Protein AF-A0A557SCI8-F1 (afdb_monomer_lite)

Sequence (92 aa):
MSMKKARILVNTPLDGIDYKPNQVIEAEAATIKDLVNAGFADDKPAAVKYCLEEGEEVITHQGVTAESEAAVITDDQTGELAPDDEPPDTGG

Structure (mmCIF, N/CA/C/O backbone):
data_AF-A0A557SCI8-F1
#
_entry.id   AF-A0A557SCI8-F1
#
loop_
_atom_site.group_PDB
_atom_site.id
_atom_site.type_symbol
_atom_site.label_atom_id
_atom_site.label_alt_id
_atom_site.label_comp_id
_atom_site.label_asym_id
_atom_site.label_entity_id
_atom_site.label_seq_id
_atom_site.pdbx_PDB_ins_code
_atom_site.Cartn_x
_atom_site.Cartn_y
_atom_site.Cartn_z
_atom_site.occupancy
_atom_site.B_iso_or_equiv
_atom_site.auth_seq_id
_atom_site.auth_comp_id
_atom_site.auth_asym_id
_atom_site.auth_atom_id
_atom_site.pdbx_PDB_model_num
ATOM 1 N N . MET A 1 1 ? -6.448 10.863 14.647 1.00 63.94 1 MET A N 1
ATOM 2 C CA . MET A 1 1 ? -6.132 9.766 13.717 1.00 63.94 1 MET A CA 1
ATOM 3 C C . MET A 1 1 ? -4.652 9.826 13.366 1.00 63.94 1 MET A C 1
ATOM 5 O O . MET A 1 1 ? -4.180 10.904 13.021 1.00 63.94 1 MET A O 1
ATOM 9 N N . SER A 1 2 ? -3.900 8.736 13.534 1.00 84.38 2 SER A N 1
ATOM 10 C CA . SER A 1 2 ? -2.482 8.678 13.140 1.00 84.38 2 SER A CA 1
ATOM 11 C C . SER A 1 2 ? -2.375 8.095 11.735 1.00 84.38 2 SER A C 1
ATOM 13 O O . SER A 1 2 ? -2.765 6.947 11.530 1.00 84.38 2 SER A O 1
ATOM 15 N N . MET A 1 3 ? -1.846 8.875 10.791 1.00 89.56 3 MET A N 1
ATOM 16 C CA . MET A 1 3 ? -1.593 8.425 9.420 1.00 89.56 3 MET A CA 1
ATOM 17 C C . MET A 1 3 ? -0.272 7.655 9.332 1.00 89.56 3 MET A C 1
ATOM 19 O O . MET A 1 3 ? 0.699 7.975 10.028 1.00 89.56 3 MET A O 1
ATOM 23 N N . LYS A 1 4 ? -0.235 6.638 8.474 1.00 93.88 4 LYS A N 1
ATOM 24 C CA . LYS A 1 4 ? 0.946 5.831 8.169 1.00 93.88 4 LYS A CA 1
ATOM 25 C C . LYS A 1 4 ? 1.069 5.603 6.673 1.00 93.88 4 LYS A C 1
ATOM 27 O O . LYS A 1 4 ? 0.073 5.547 5.962 1.00 93.88 4 LYS A O 1
ATOM 32 N N . LYS A 1 5 ? 2.313 5.412 6.235 1.00 94.56 5 LYS A N 1
ATOM 33 C CA . LYS A 1 5 ? 2.641 5.062 4.857 1.00 94.56 5 LYS A CA 1
ATOM 34 C C . LYS A 1 5 ? 2.911 3.575 4.728 1.00 94.56 5 LYS A C 1
ATOM 36 O O . LYS A 1 5 ? 3.583 3.007 5.590 1.00 94.56 5 LYS A O 1
ATOM 41 N N . ALA A 1 6 ? 2.444 2.981 3.641 1.00 95.69 6 ALA A N 1
ATOM 42 C CA . ALA A 1 6 ? 2.827 1.635 3.247 1.00 95.69 6 ALA A CA 1
ATOM 43 C C . ALA A 1 6 ? 2.913 1.525 1.731 1.00 95.69 6 ALA A C 1
ATOM 45 O O . ALA A 1 6 ? 2.244 2.249 0.995 1.00 95.69 6 ALA A O 1
ATOM 46 N N . ARG A 1 7 ? 3.751 0.601 1.276 1.00 95.62 7 ARG A N 1
ATOM 47 C CA . ARG A 1 7 ? 3.841 0.216 -0.126 1.00 95.62 7 ARG A CA 1
ATOM 48 C C . ARG A 1 7 ? 2.814 -0.871 -0.411 1.00 95.62 7 ARG A C 1
ATOM 50 O O . ARG A 1 7 ? 2.751 -1.852 0.321 1.00 95.62 7 ARG A O 1
ATOM 57 N N . ILE A 1 8 ? 2.104 -0.757 -1.519 1.00 95.56 8 ILE A N 1
ATOM 58 C CA . ILE A 1 8 ? 1.214 -1.796 -2.030 1.00 95.56 8 ILE A CA 1
ATOM 59 C C . ILE A 1 8 ? 2.034 -2.885 -2.732 1.00 95.56 8 ILE A C 1
ATOM 61 O O . ILE A 1 8 ? 2.909 -2.602 -3.553 1.00 95.56 8 ILE A O 1
ATOM 65 N N . LEU A 1 9 ? 1.787 -4.147 -2.389 1.00 94.31 9 LEU A N 1
ATOM 66 C CA . LEU A 1 9 ? 2.502 -5.300 -2.950 1.00 94.31 9 LEU A CA 1
ATOM 67 C C . LEU A 1 9 ? 1.756 -5.921 -4.128 1.00 94.31 9 LEU A C 1
ATOM 69 O O . LEU A 1 9 ? 2.379 -6.384 -5.082 1.00 94.31 9 LEU A O 1
ATOM 73 N N . VAL A 1 10 ? 0.428 -5.918 -4.064 1.00 93.56 10 VAL A N 1
ATOM 74 C CA . VAL A 1 10 ? -0.464 -6.485 -5.078 1.00 93.56 10 VAL A CA 1
ATOM 75 C C . VAL A 1 10 ? -1.609 -5.522 -5.344 1.00 93.56 10 VAL A C 1
ATOM 77 O O . VAL A 1 10 ? -1.928 -4.695 -4.494 1.00 93.56 10 VAL A O 1
ATOM 80 N N . ASN A 1 11 ? -2.232 -5.617 -6.517 1.00 92.06 11 ASN A N 1
ATOM 81 C CA . ASN A 1 11 ? -3.377 -4.771 -6.824 1.00 92.06 11 ASN A CA 1
ATOM 82 C C . ASN A 1 11 ? -4.474 -4.984 -5.772 1.00 92.06 11 ASN A C 1
ATOM 84 O O . ASN A 1 11 ? -4.901 -6.116 -5.548 1.00 92.06 11 ASN A O 1
ATOM 88 N N . THR A 1 12 ? -4.839 -3.906 -5.080 1.00 87.94 12 THR A N 1
ATOM 89 C CA . THR A 1 12 ? -5.700 -3.965 -3.899 1.00 87.94 12 THR A CA 1
ATOM 90 C C . THR A 1 12 ? -6.789 -2.906 -4.017 1.00 87.94 12 THR A C 1
ATOM 92 O O . THR A 1 12 ? -6.457 -1.717 -4.011 1.00 87.94 12 THR A O 1
ATOM 95 N N . PRO A 1 13 ? -8.068 -3.306 -4.101 1.00 89.31 13 PRO A N 1
ATOM 96 C CA . PRO A 1 13 ? -9.174 -2.373 -3.992 1.00 89.31 13 PRO A CA 1
ATOM 97 C C . PRO A 1 13 ? -9.359 -1.980 -2.523 1.00 89.31 13 PRO A C 1
ATOM 99 O O . PRO A 1 13 ? -9.478 -2.838 -1.645 1.00 89.31 13 PRO A O 1
ATOM 102 N N . LEU A 1 14 ? -9.395 -0.680 -2.250 1.00 86.25 14 LEU A N 1
ATOM 103 C CA . LEU A 1 14 ? -9.669 -0.130 -0.928 1.00 86.25 14 LEU A CA 1
ATOM 104 C C . LEU A 1 14 ? -10.689 0.996 -1.077 1.00 86.25 14 LEU A C 1
ATOM 106 O O . LEU A 1 14 ? -10.433 1.987 -1.753 1.00 86.25 14 LEU A O 1
ATOM 110 N N . ASP A 1 15 ? -11.862 0.810 -0.472 1.00 84.62 15 ASP A N 1
ATOM 111 C CA . ASP A 1 15 ? -12.966 1.774 -0.505 1.00 84.62 15 ASP A CA 1
ATOM 112 C C . ASP A 1 15 ? -13.365 2.238 -1.926 1.00 84.62 15 ASP A C 1
ATOM 114 O O . ASP A 1 15 ? -13.680 3.402 -2.164 1.00 84.62 15 ASP A O 1
ATOM 118 N N . GLY A 1 16 ? -13.328 1.320 -2.898 1.00 82.38 16 GLY A N 1
ATOM 119 C CA . GLY A 1 16 ? -13.652 1.608 -4.301 1.00 82.38 16 GLY A CA 1
ATOM 120 C C . GLY A 1 16 ? -12.519 2.256 -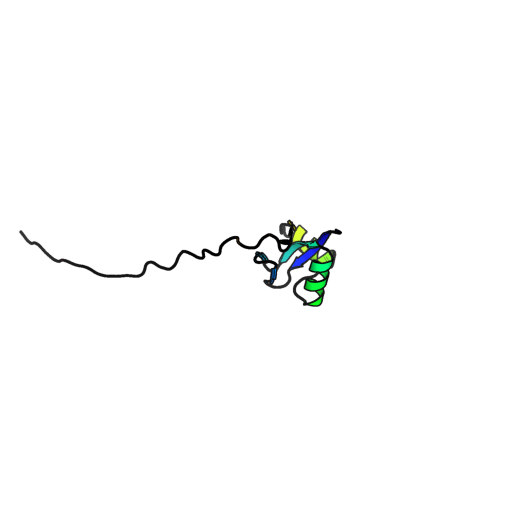5.105 1.00 82.38 16 GLY A C 1
ATOM 121 O O . GLY A 1 16 ? -12.717 2.565 -6.276 1.00 82.38 16 GLY A O 1
ATOM 122 N N . ILE A 1 17 ? -11.336 2.435 -4.508 1.00 85.50 17 ILE A N 1
ATOM 123 C CA . ILE A 1 17 ? -10.127 2.905 -5.188 1.00 85.50 17 ILE A CA 1
ATOM 124 C C . ILE A 1 17 ? -9.186 1.717 -5.406 1.00 85.50 17 ILE A C 1
ATOM 126 O O . ILE A 1 17 ? -8.782 1.043 -4.458 1.00 85.50 17 ILE A O 1
ATOM 130 N N . ASP A 1 18 ? -8.813 1.471 -6.659 1.00 89.44 18 ASP A N 1
ATOM 131 C CA . ASP A 1 18 ? -7.856 0.428 -7.024 1.00 89.44 18 ASP A CA 1
ATOM 132 C C . ASP A 1 18 ? -6.414 0.927 -6.934 1.00 89.44 18 ASP A C 1
ATOM 134 O O . ASP A 1 18 ? -5.945 1.715 -7.762 1.00 89.44 18 ASP A O 1
ATOM 138 N N . TYR A 1 19 ? -5.678 0.403 -5.957 1.00 90.81 19 TYR A N 1
ATOM 139 C CA . TYR A 1 19 ? -4.256 0.679 -5.804 1.00 90.81 19 TYR A CA 1
ATOM 140 C C . TYR A 1 19 ? -3.410 -0.339 -6.557 1.00 90.81 19 TYR A C 1
ATOM 142 O O . TYR A 1 19 ? -3.643 -1.550 -6.486 1.00 90.81 19 TYR A O 1
ATOM 150 N N . LYS A 1 20 ? -2.399 0.142 -7.279 1.00 92.12 20 LYS A N 1
ATOM 151 C CA . LYS A 1 20 ? -1.479 -0.681 -8.069 1.00 92.12 20 LYS A CA 1
ATOM 152 C C . LYS A 1 20 ? -0.271 -1.124 -7.235 1.00 92.12 20 LYS A C 1
ATOM 154 O O . LYS A 1 20 ? 0.127 -0.425 -6.303 1.00 92.12 20 LYS A O 1
ATOM 159 N N . PRO A 1 21 ? 0.356 -2.263 -7.581 1.00 93.38 21 PRO A N 1
ATOM 160 C CA . PRO A 1 21 ? 1.619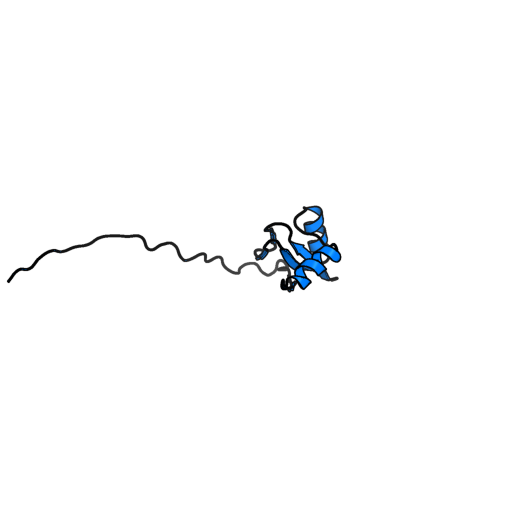 -2.675 -6.978 1.00 93.38 21 PRO A CA 1
ATOM 161 C C . PRO A 1 21 ? 2.680 -1.573 -7.062 1.00 93.38 21 PRO A C 1
ATOM 163 O O . PRO A 1 21 ? 2.756 -0.863 -8.060 1.00 93.38 21 PRO A O 1
ATOM 166 N N . ASN A 1 22 ? 3.524 -1.494 -6.035 1.00 91.88 22 ASN A N 1
ATOM 167 C CA . ASN A 1 22 ? 4.602 -0.519 -5.835 1.00 91.88 22 ASN A CA 1
ATOM 168 C C . ASN A 1 22 ? 4.171 0.918 -5.527 1.00 91.88 22 ASN A C 1
ATOM 170 O O . ASN A 1 22 ? 5.025 1.696 -5.106 1.00 91.88 22 ASN A O 1
ATOM 174 N N . GLN A 1 23 ? 2.879 1.238 -5.585 1.00 93.38 23 GLN A N 1
ATOM 175 C CA . GLN A 1 23 ? 2.403 2.537 -5.122 1.00 93.38 23 GLN A CA 1
ATOM 176 C C . GLN A 1 23 ? 2.580 2.681 -3.610 1.00 93.38 23 GLN A C 1
ATOM 178 O O . GLN A 1 23 ? 2.423 1.718 -2.850 1.00 93.38 23 GLN A O 1
ATOM 183 N N . VAL A 1 24 ? 2.884 3.899 -3.165 1.00 94.62 24 VAL A N 1
ATOM 184 C CA . VAL A 1 24 ? 2.932 4.242 -1.743 1.00 94.62 24 VAL A CA 1
ATOM 185 C C . VAL A 1 24 ? 1.622 4.914 -1.369 1.00 94.62 24 VAL A C 1
ATOM 187 O O . VAL A 1 24 ? 1.281 5.958 -1.915 1.00 94.62 24 VAL A O 1
ATOM 190 N N . ILE A 1 25 ? 0.906 4.346 -0.405 1.00 93.94 25 ILE A N 1
ATOM 191 C CA . ILE A 1 25 ? -0.311 4.950 0.137 1.00 93.94 25 ILE A CA 1
ATOM 192 C C . ILE A 1 25 ? -0.051 5.532 1.519 1.00 93.94 25 ILE A C 1
ATOM 194 O O . ILE A 1 25 ? 0.747 4.989 2.285 1.00 93.94 25 ILE A O 1
ATOM 198 N N . GLU A 1 26 ? -0.736 6.620 1.851 1.00 93.88 26 GLU A N 1
ATOM 199 C CA . GLU A 1 26 ? -0.820 7.170 3.202 1.00 93.88 26 GLU A CA 1
ATOM 200 C C . GLU A 1 26 ? -2.263 7.062 3.698 1.00 93.88 26 GLU A C 1
ATOM 202 O O . GLU A 1 26 ? -3.145 7.711 3.149 1.00 93.88 26 GLU A O 1
ATOM 207 N N . ALA A 1 27 ? -2.508 6.240 4.717 1.00 92.19 27 ALA A N 1
ATOM 208 C CA . ALA A 1 27 ? -3.844 5.984 5.261 1.00 92.19 27 ALA A CA 1
ATOM 209 C C . ALA A 1 27 ? -3.805 5.897 6.793 1.00 92.19 27 ALA A C 1
ATOM 211 O O . ALA A 1 27 ? -2.737 5.974 7.411 1.00 92.19 27 ALA A O 1
ATOM 212 N N . GLU A 1 28 ? -4.959 5.698 7.432 1.00 92.75 28 GLU A N 1
ATOM 213 C CA . GLU A 1 28 ? -5.008 5.477 8.876 1.00 92.75 28 GLU A CA 1
ATOM 214 C C . GLU A 1 28 ? -4.180 4.256 9.297 1.00 92.75 28 GLU A C 1
ATOM 216 O O . GLU A 1 28 ? -4.161 3.217 8.635 1.00 92.75 28 GLU A O 1
ATOM 221 N N . ALA A 1 29 ? -3.513 4.351 10.450 1.00 92.06 29 ALA A N 1
ATOM 222 C CA . ALA A 1 29 ? -2.664 3.274 10.955 1.00 92.06 29 ALA A CA 1
ATOM 223 C C . ALA A 1 29 ? -3.411 1.941 11.149 1.00 92.06 29 ALA A C 1
ATOM 225 O O . ALA A 1 29 ? -2.779 0.890 11.049 1.00 92.06 29 ALA A O 1
ATOM 226 N N . ALA A 1 30 ? -4.721 1.978 11.426 1.00 91.50 30 ALA A N 1
ATOM 227 C CA . ALA A 1 30 ? -5.564 0.784 11.485 1.00 91.50 30 ALA A CA 1
ATOM 228 C C . ALA A 1 30 ? -5.674 0.130 10.099 1.00 91.50 30 ALA A C 1
ATOM 230 O O . ALA A 1 30 ? -5.241 -1.006 9.937 1.00 91.50 30 ALA A O 1
ATOM 231 N N . THR A 1 31 ? -6.090 0.894 9.085 1.00 91.25 31 THR A N 1
ATOM 232 C CA . THR A 1 31 ? -6.192 0.445 7.689 1.00 91.25 31 THR A CA 1
ATOM 233 C C . THR A 1 31 ? -4.879 -0.134 7.169 1.00 91.25 31 THR A C 1
ATOM 235 O O . THR A 1 31 ? -4.856 -1.234 6.624 1.00 91.25 31 THR A O 1
ATOM 238 N N . ILE A 1 32 ? -3.757 0.561 7.389 1.00 93.31 32 ILE A N 1
ATOM 239 C CA . ILE A 1 32 ? -2.436 0.063 6.984 1.00 93.31 32 ILE A CA 1
ATOM 240 C C . ILE A 1 32 ? -2.115 -1.269 7.670 1.00 93.31 32 ILE A C 1
ATOM 242 O O . ILE A 1 32 ? -1.611 -2.190 7.031 1.00 93.31 32 ILE A O 1
ATOM 246 N N . LYS A 1 33 ? -2.419 -1.397 8.964 1.00 93.81 33 LYS A N 1
ATOM 247 C CA . LYS A 1 33 ? -2.169 -2.630 9.714 1.00 93.81 33 LYS A CA 1
ATOM 248 C C . LYS A 1 33 ? -2.998 -3.798 9.175 1.00 93.81 33 LYS A C 1
ATOM 250 O O . LYS A 1 33 ? -2.467 -4.903 9.082 1.00 93.81 33 LYS A O 1
ATOM 255 N N . ASP A 1 34 ? -4.257 -3.569 8.817 1.00 92.88 34 ASP A N 1
ATOM 256 C CA . ASP A 1 34 ? -5.112 -4.592 8.207 1.00 92.88 34 ASP A CA 1
ATOM 257 C C . ASP A 1 34 ? -4.571 -5.039 6.841 1.00 92.88 34 ASP A C 1
ATOM 259 O O . ASP A 1 34 ? -4.425 -6.240 6.605 1.00 92.88 34 ASP A O 1
ATOM 263 N N . LEU A 1 35 ? -4.156 -4.095 5.987 1.00 93.00 35 LEU A N 1
ATOM 264 C CA . LEU A 1 35 ? -3.543 -4.394 4.686 1.00 93.00 35 LEU A CA 1
ATOM 265 C C . LEU A 1 35 ? -2.240 -5.193 4.816 1.00 93.00 35 LEU A C 1
ATOM 267 O O . LEU A 1 35 ? -2.011 -6.136 4.057 1.00 93.00 35 LEU A O 1
ATOM 271 N N . VAL A 1 36 ? -1.390 -4.844 5.784 1.00 94.81 36 VAL A N 1
ATOM 272 C CA . VAL A 1 36 ? -0.141 -5.571 6.053 1.00 94.81 36 VAL A CA 1
ATOM 273 C C . VAL A 1 36 ? -0.429 -6.981 6.571 1.00 94.81 36 VAL A C 1
ATOM 275 O O . VAL A 1 36 ? 0.173 -7.940 6.090 1.00 94.81 36 VAL A O 1
ATOM 278 N N . ASN A 1 37 ? -1.374 -7.141 7.504 1.00 94.25 37 ASN A N 1
ATOM 279 C CA . ASN A 1 37 ? -1.756 -8.459 8.025 1.00 94.25 37 ASN A CA 1
ATOM 280 C C . ASN A 1 37 ? -2.349 -9.369 6.942 1.00 94.25 37 ASN A C 1
ATOM 282 O O . ASN A 1 37 ? -2.130 -10.579 6.975 1.00 94.25 37 ASN A O 1
ATOM 286 N N . ALA A 1 38 ? -3.079 -8.794 5.986 1.00 92.62 38 ALA A N 1
ATOM 287 C CA . ALA A 1 38 ? -3.621 -9.514 4.839 1.00 92.62 38 ALA A CA 1
ATOM 288 C C . ALA A 1 38 ? -2.571 -9.814 3.748 1.00 92.62 38 ALA A C 1
ATOM 290 O O . ALA A 1 38 ? -2.850 -10.573 2.823 1.00 92.62 38 ALA A O 1
ATOM 291 N N . GLY A 1 39 ? -1.362 -9.248 3.850 1.00 94.62 39 GLY A N 1
ATOM 292 C CA . GLY A 1 39 ? -0.288 -9.424 2.869 1.00 94.62 39 GLY A CA 1
ATOM 293 C C . GLY A 1 39 ? -0.422 -8.550 1.617 1.00 94.62 39 GLY A C 1
ATOM 294 O O . GLY A 1 39 ? 0.260 -8.799 0.625 1.00 94.62 39 GLY A O 1
ATOM 295 N N . PHE A 1 40 ? -1.278 -7.528 1.651 1.00 94.69 40 PHE A N 1
ATOM 296 C CA . PHE A 1 40 ? -1.509 -6.608 0.534 1.00 94.69 40 PHE A CA 1
ATOM 297 C C . PHE A 1 40 ? -0.536 -5.426 0.507 1.00 94.69 40 PHE A C 1
ATOM 299 O O . PHE A 1 40 ? -0.268 -4.869 -0.559 1.00 94.69 40 PHE A O 1
ATOM 306 N N . ALA A 1 41 ? 0.025 -5.064 1.662 1.00 95.88 41 ALA A N 1
ATOM 307 C CA . ALA A 1 41 ? 0.951 -3.948 1.803 1.00 95.88 41 ALA A CA 1
ATOM 308 C C . ALA A 1 41 ? 2.186 -4.302 2.652 1.00 95.88 41 ALA A C 1
ATOM 310 O O . ALA A 1 41 ? 2.170 -5.250 3.435 1.00 95.88 41 ALA A O 1
ATOM 311 N N . ASP A 1 42 ? 3.250 -3.508 2.517 1.00 96.00 42 ASP A N 1
ATOM 312 C CA . ASP A 1 42 ? 4.441 -3.533 3.371 1.00 96.00 42 ASP A CA 1
ATOM 313 C C . ASP A 1 42 ? 4.660 -2.132 3.973 1.00 96.00 42 ASP A C 1
ATOM 315 O O . ASP A 1 42 ? 4.895 -1.157 3.251 1.00 96.00 42 ASP A O 1
ATOM 319 N N . ASP A 1 43 ? 4.560 -2.019 5.301 1.00 95.31 43 ASP A N 1
ATOM 320 C CA . ASP A 1 43 ? 4.780 -0.773 6.048 1.00 95.31 43 ASP A CA 1
ATOM 321 C C . ASP A 1 43 ? 6.241 -0.588 6.492 1.00 95.31 43 ASP A C 1
ATOM 323 O O . ASP A 1 43 ? 6.560 0.361 7.219 1.00 95.31 43 ASP A O 1
ATOM 327 N N . LYS A 1 44 ? 7.164 -1.459 6.054 1.00 94.88 44 LYS A N 1
ATOM 328 C CA . LYS A 1 44 ? 8.582 -1.298 6.376 1.00 94.88 44 LYS A CA 1
ATOM 329 C C . LYS A 1 44 ? 9.112 -0.001 5.768 1.00 94.88 44 LYS A C 1
ATOM 331 O O . LYS A 1 44 ? 8.998 0.216 4.558 1.00 94.88 44 LYS A O 1
ATOM 336 N N . PRO A 1 45 ? 9.841 0.809 6.554 1.00 92.50 45 PRO A N 1
ATOM 337 C CA . PRO A 1 45 ? 10.384 2.077 6.077 1.00 92.50 45 PRO A CA 1
ATOM 338 C C . PRO A 1 45 ? 11.332 1.902 4.884 1.00 92.50 45 PRO A C 1
ATOM 340 O O . PRO A 1 45 ? 11.374 2.762 4.014 1.00 92.50 45 PRO A O 1
ATOM 343 N N . ALA A 1 46 ? 12.054 0.779 4.802 1.00 93.81 46 ALA A N 1
ATOM 344 C CA . ALA A 1 46 ? 12.919 0.470 3.665 1.00 93.81 46 ALA A CA 1
ATOM 345 C C . ALA A 1 46 ? 12.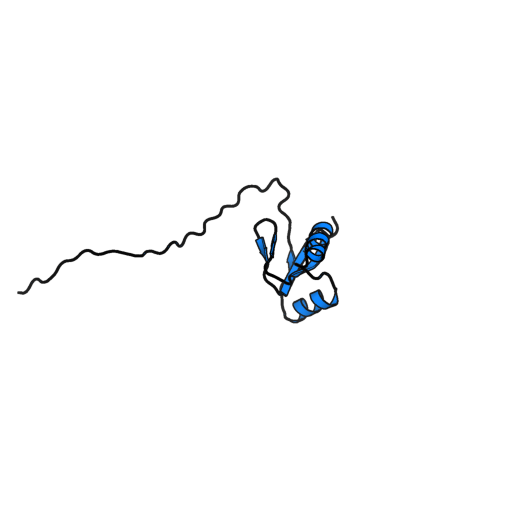131 0.231 2.364 1.00 93.81 46 ALA A C 1
ATOM 347 O O . ALA A 1 46 ? 12.548 0.701 1.310 1.00 93.81 46 ALA A O 1
ATOM 348 N N . ALA A 1 47 ? 10.988 -0.460 2.438 1.00 91.31 47 ALA A N 1
ATOM 349 C CA . ALA A 1 47 ? 10.145 -0.740 1.278 1.00 91.31 47 ALA A CA 1
ATOM 350 C C . ALA A 1 47 ? 9.458 0.532 0.764 1.00 91.31 47 ALA A C 1
ATOM 352 O O . ALA A 1 47 ? 9.425 0.766 -0.440 1.00 91.31 47 ALA A O 1
ATOM 353 N N . VAL A 1 48 ? 8.971 1.373 1.682 1.00 92.00 48 VAL A N 1
ATOM 354 C CA . VAL A 1 48 ? 8.389 2.680 1.351 1.00 92.00 48 VAL A CA 1
ATOM 355 C C . VAL A 1 48 ? 9.444 3.599 0.737 1.00 92.00 48 VAL A C 1
ATOM 357 O O . VAL A 1 48 ? 9.206 4.184 -0.314 1.00 92.00 48 VAL A O 1
ATOM 360 N N . LYS A 1 49 ? 10.630 3.698 1.353 1.00 92.25 49 LYS A N 1
ATOM 361 C CA . LYS A 1 49 ? 11.729 4.534 0.853 1.00 92.25 49 LYS A CA 1
ATOM 362 C C . LYS A 1 49 ? 12.153 4.131 -0.560 1.00 92.25 49 LYS A C 1
ATOM 364 O O . LYS A 1 49 ? 12.318 5.013 -1.389 1.00 92.25 49 LYS A O 1
ATOM 369 N N . TYR A 1 50 ? 12.268 2.828 -0.828 1.00 90.12 50 TYR A N 1
ATOM 370 C CA . TYR A 1 50 ? 12.615 2.313 -2.154 1.00 90.12 50 TYR A CA 1
ATOM 371 C C . TYR A 1 50 ? 11.665 2.839 -3.240 1.00 90.12 50 TYR A C 1
ATOM 373 O O . TYR A 1 50 ? 12.124 3.400 -4.226 1.00 90.12 50 TYR A O 1
ATOM 381 N N . CYS A 1 51 ? 10.348 2.741 -3.035 1.00 89.44 51 CYS A N 1
ATOM 382 C CA . CYS A 1 51 ? 9.372 3.236 -4.009 1.00 89.44 51 CYS A CA 1
ATOM 383 C C . CYS A 1 51 ? 9.445 4.758 -4.198 1.00 89.44 51 CYS A C 1
ATOM 385 O O . CYS A 1 51 ? 9.385 5.240 -5.323 1.00 89.44 51 CYS A O 1
ATOM 387 N N . LEU A 1 52 ? 9.639 5.521 -3.117 1.00 89.81 52 LEU A N 1
ATOM 388 C CA . LEU A 1 52 ? 9.805 6.976 -3.218 1.00 89.81 52 LEU A CA 1
ATOM 389 C C . LEU A 1 52 ? 11.080 7.373 -3.975 1.00 89.81 52 LEU A C 1
ATOM 391 O O . LEU A 1 52 ? 11.094 8.396 -4.653 1.00 89.81 52 LEU A O 1
ATOM 395 N N . GLU A 1 53 ? 12.151 6.583 -3.859 1.00 90.75 53 GLU A N 1
ATOM 396 C CA . GLU A 1 53 ? 13.395 6.791 -4.611 1.00 90.75 53 GLU A CA 1
ATOM 397 C C . GLU A 1 53 ? 13.243 6.429 -6.098 1.00 90.75 53 GLU A C 1
ATOM 399 O O . GLU A 1 53 ? 13.874 7.068 -6.936 1.00 90.75 53 GLU A O 1
ATOM 404 N N . GLU A 1 54 ? 12.370 5.474 -6.433 1.00 89.25 54 GLU A N 1
ATOM 405 C CA . GLU A 1 54 ? 12.006 5.125 -7.819 1.00 89.25 54 GLU A CA 1
ATOM 406 C C . GLU A 1 54 ? 11.083 6.174 -8.476 1.00 89.25 54 GLU A C 1
ATOM 408 O O . GLU A 1 54 ? 10.834 6.114 -9.678 1.00 89.25 54 GLU A O 1
ATOM 413 N N . GLY A 1 55 ? 10.606 7.162 -7.710 1.00 82.31 55 GLY A N 1
ATOM 414 C CA . GLY A 1 55 ? 9.732 8.232 -8.194 1.00 82.31 55 GLY A CA 1
ATOM 415 C C . GLY A 1 55 ? 8.238 7.937 -8.063 1.00 82.31 55 GLY A C 1
ATOM 416 O O . GLY A 1 55 ? 7.432 8.654 -8.653 1.00 82.31 55 GLY A O 1
ATOM 417 N N . GLU A 1 56 ? 7.857 6.916 -7.292 1.00 85.12 56 GLU A N 1
ATOM 418 C CA . GLU A 1 56 ? 6.451 6.632 -7.003 1.00 85.12 56 GLU A CA 1
ATOM 419 C C . GLU A 1 56 ? 5.835 7.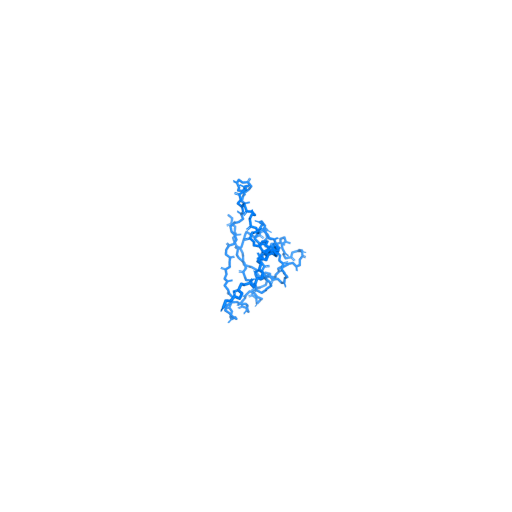745 -6.143 1.00 85.12 56 GLU A C 1
ATOM 421 O O . GLU A 1 56 ? 6.426 8.222 -5.167 1.00 85.12 56 GLU A O 1
ATOM 426 N N . GLU A 1 57 ? 4.612 8.139 -6.485 1.00 84.75 57 GLU A N 1
ATOM 427 C CA . GLU A 1 57 ? 3.869 9.160 -5.752 1.00 84.75 57 GLU A CA 1
ATOM 428 C C . GLU A 1 57 ? 3.246 8.594 -4.469 1.00 84.75 57 GLU A C 1
ATOM 430 O O . GLU A 1 57 ? 2.833 7.433 -4.399 1.00 84.75 57 GLU A O 1
ATOM 435 N N . VAL A 1 58 ? 3.154 9.442 -3.438 1.00 90.12 58 VAL A N 1
ATOM 436 C CA . VAL A 1 58 ? 2.395 9.124 -2.223 1.00 90.12 58 VAL A CA 1
ATOM 437 C C . VAL A 1 58 ? 0.938 9.485 -2.455 1.00 90.12 58 VAL A C 1
ATOM 439 O O . VAL A 1 58 ? 0.604 10.662 -2.582 1.00 90.12 58 VAL A O 1
ATOM 442 N N . ILE A 1 59 ? 0.069 8.483 -2.443 1.00 90.12 59 ILE A N 1
ATOM 443 C CA . ILE A 1 59 ? -1.372 8.671 -2.575 1.00 90.12 59 ILE A CA 1
ATOM 444 C C . ILE A 1 59 ? -1.981 8.710 -1.174 1.00 90.12 59 ILE A C 1
ATOM 446 O O . ILE A 1 59 ? -1.997 7.704 -0.464 1.00 90.12 59 ILE A O 1
ATOM 450 N N . THR A 1 60 ? -2.484 9.868 -0.754 1.00 90.81 60 THR A N 1
ATOM 451 C CA . THR A 1 60 ? -3.203 9.983 0.520 1.00 90.81 60 THR A CA 1
ATOM 452 C C . THR A 1 60 ? -4.601 9.390 0.375 1.00 90.81 60 THR A C 1
ATOM 454 O O . THR A 1 60 ? -5.459 9.956 -0.300 1.00 90.81 60 THR A O 1
ATOM 457 N N . HIS A 1 61 ? -4.835 8.257 1.034 1.00 86.38 61 HIS A N 1
ATOM 458 C CA . HIS A 1 61 ? -6.151 7.651 1.168 1.00 86.38 61 HIS A CA 1
ATOM 459 C C . HIS A 1 61 ? -6.916 8.334 2.297 1.00 86.38 61 HIS A C 1
ATOM 461 O O . HIS A 1 61 ? -6.653 8.116 3.483 1.00 86.38 61 HIS A O 1
ATOM 467 N N . GLN A 1 62 ? -7.875 9.172 1.927 1.00 78.25 62 GLN A N 1
ATOM 468 C CA . GLN A 1 62 ? -8.897 9.642 2.849 1.00 78.25 62 GLN A CA 1
ATOM 469 C C . GLN A 1 62 ? -10.053 8.663 2.715 1.00 78.25 62 GLN A C 1
ATOM 471 O O . GLN A 1 62 ? -10.851 8.788 1.791 1.00 78.25 62 GLN A O 1
ATOM 476 N N . GLY A 1 63 ? -10.076 7.637 3.573 1.00 64.31 63 GLY A N 1
ATOM 477 C CA . GLY A 1 63 ? -11.135 6.633 3.545 1.00 64.31 63 GLY A CA 1
ATOM 478 C C . GLY A 1 63 ? -12.498 7.308 3.472 1.00 64.31 63 GLY A C 1
ATOM 479 O O . GLY A 1 63 ? -12.736 8.306 4.159 1.00 64.31 63 GLY A O 1
ATOM 480 N N . VAL A 1 64 ? -13.387 6.786 2.629 1.00 57.19 64 VAL A N 1
ATOM 481 C CA . VAL A 1 64 ? -14.790 7.183 2.687 1.00 57.19 64 VAL A CA 1
ATOM 482 C C . VAL A 1 64 ? -15.325 6.666 4.015 1.00 57.19 64 VAL A C 1
ATOM 484 O O . VAL A 1 64 ? -15.707 5.510 4.169 1.00 57.19 64 VAL A O 1
ATOM 487 N N . THR A 1 65 ? -15.328 7.536 5.026 1.00 47.53 65 THR A N 1
ATOM 488 C CA . THR A 1 65 ? -16.224 7.366 6.167 1.00 47.53 65 THR A CA 1
ATOM 489 C C . THR A 1 65 ? -17.607 7.103 5.586 1.00 47.53 65 THR A C 1
ATOM 491 O O . THR A 1 65 ? -17.970 7.775 4.622 1.00 47.53 65 THR A O 1
ATOM 494 N N . ALA A 1 66 ? -18.342 6.137 6.135 1.00 48.88 66 ALA A N 1
ATOM 495 C CA . ALA A 1 66 ? -19.595 5.569 5.620 1.00 48.88 66 ALA A CA 1
ATOM 496 C C . ALA A 1 66 ? -20.759 6.557 5.311 1.00 48.88 66 ALA A C 1
ATOM 498 O O . ALA A 1 66 ? -21.893 6.133 5.145 1.00 48.88 66 ALA A O 1
ATOM 499 N N . GLU A 1 67 ? -20.504 7.860 5.214 1.00 48.03 67 GLU A N 1
ATOM 500 C CA . GLU A 1 67 ? -21.375 8.897 4.655 1.00 48.03 67 GLU A CA 1
ATOM 501 C C . GLU A 1 67 ? -21.094 9.230 3.175 1.00 48.03 67 GLU A C 1
ATOM 503 O O . GLU A 1 67 ? -21.714 10.133 2.623 1.00 48.03 67 GLU A O 1
ATOM 508 N N . SER A 1 68 ? -20.187 8.528 2.493 1.00 46.94 68 SER A N 1
ATOM 509 C CA . SER A 1 68 ? -20.009 8.663 1.038 1.00 46.94 68 SER A CA 1
ATOM 510 C C . SER A 1 68 ? -20.375 7.371 0.318 1.00 46.94 68 SER A C 1
ATOM 512 O O . SER A 1 68 ? -19.568 6.752 -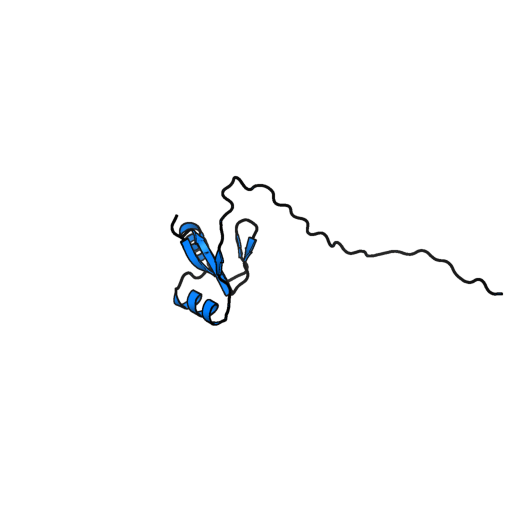0.371 1.00 46.94 68 SER A O 1
ATOM 514 N N . GLU A 1 69 ? -21.636 6.970 0.481 1.00 53.94 69 GLU A N 1
ATOM 515 C CA . GLU A 1 69 ? -22.318 6.211 -0.562 1.00 53.94 69 GLU A CA 1
ATOM 516 C C . GLU A 1 69 ? -22.469 7.102 -1.809 1.00 53.94 69 GLU A C 1
ATOM 518 O O . GLU A 1 69 ? -22.799 8.282 -1.713 1.00 53.94 69 GLU A O 1
ATOM 523 N N . ALA A 1 70 ? -22.278 6.491 -2.978 1.00 51.19 70 ALA A N 1
ATOM 524 C CA . ALA A 1 70 ? -22.583 7.016 -4.309 1.00 51.19 70 ALA A CA 1
ATOM 525 C C . ALA A 1 70 ? -21.610 8.045 -4.919 1.00 51.19 70 ALA A C 1
ATOM 527 O O . ALA A 1 70 ? -21.905 9.230 -5.047 1.00 51.19 70 ALA A O 1
ATOM 528 N N . ALA A 1 71 ? -20.531 7.539 -5.517 1.00 47.44 71 ALA A N 1
ATOM 529 C CA . ALA A 1 71 ? -20.000 8.133 -6.744 1.00 47.44 71 ALA A CA 1
ATOM 530 C C . ALA A 1 71 ? -19.736 7.044 -7.796 1.00 47.44 71 ALA A C 1
ATOM 532 O O . ALA A 1 71 ? -18.613 6.632 -8.045 1.00 47.44 71 ALA A O 1
ATOM 533 N N . VAL A 1 72 ? -20.848 6.553 -8.347 1.00 45.66 72 VAL A N 1
ATOM 534 C CA . VAL A 1 72 ? -21.071 6.307 -9.780 1.00 45.66 72 VAL A CA 1
ATOM 535 C C . VAL A 1 72 ? -19.922 5.642 -10.553 1.00 45.66 72 VAL A C 1
ATOM 537 O O . VAL A 1 72 ? -19.063 6.275 -11.155 1.00 45.66 72 VAL A O 1
ATOM 540 N N . ILE A 1 73 ? -20.042 4.322 -10.631 1.00 56.62 73 ILE A N 1
ATOM 541 C CA . ILE A 1 73 ? -19.806 3.523 -11.836 1.00 56.62 73 ILE A CA 1
ATOM 542 C C . ILE A 1 73 ? -20.418 4.225 -13.059 1.00 56.62 73 ILE A C 1
ATOM 544 O O . ILE A 1 73 ? -21.638 4.329 -13.151 1.00 56.62 73 ILE A O 1
ATOM 548 N N . THR A 1 74 ? -19.588 4.616 -14.020 1.00 48.00 74 THR A N 1
ATOM 549 C CA . THR A 1 74 ? -19.919 4.488 -15.446 1.00 48.00 74 THR A CA 1
ATOM 550 C C . THR A 1 74 ? -18.648 4.085 -16.178 1.00 48.00 74 THR A C 1
ATOM 552 O O . THR A 1 74 ? -17.907 4.919 -16.694 1.00 48.00 74 THR A O 1
ATOM 555 N N . ASP A 1 75 ? -18.395 2.778 -16.165 1.00 53.91 75 ASP A N 1
ATOM 556 C CA . ASP A 1 75 ? -17.734 2.093 -17.269 1.00 53.91 75 ASP A CA 1
ATOM 557 C C . ASP A 1 75 ? -18.670 2.242 -18.481 1.00 53.91 75 ASP A C 1
ATOM 559 O O . ASP A 1 75 ? -19.638 1.503 -18.639 1.00 53.91 75 ASP A O 1
ATOM 563 N N . ASP A 1 76 ? -18.473 3.309 -19.252 1.00 54.88 76 ASP A N 1
ATOM 564 C CA . ASP A 1 76 ? -19.132 3.526 -20.536 1.00 54.88 76 ASP A CA 1
ATOM 565 C C . ASP A 1 76 ? -18.043 3.844 -21.554 1.00 54.88 76 ASP A C 1
ATOM 567 O O . ASP A 1 76 ? -17.649 4.991 -21.719 1.00 54.88 76 ASP A O 1
ATOM 571 N N . GLN A 1 77 ? -17.491 2.795 -22.162 1.00 53.81 77 GLN A N 1
ATOM 572 C CA . GLN A 1 77 ? -17.325 2.721 -23.615 1.00 53.81 77 GLN A CA 1
ATOM 573 C C . GLN A 1 77 ? -17.488 1.254 -24.021 1.00 53.81 77 GLN A C 1
ATOM 575 O O . GLN A 1 77 ? -16.552 0.555 -24.411 1.00 53.81 77 GLN A O 1
ATOM 580 N N . THR A 1 78 ? -18.735 0.797 -23.888 1.00 57.16 78 THR A N 1
ATOM 581 C CA . THR A 1 78 ? -19.247 -0.365 -24.612 1.00 57.16 78 THR A CA 1
ATOM 582 C C . THR A 1 78 ? -19.082 -0.101 -26.106 1.00 57.16 78 THR A C 1
ATOM 584 O O . THR A 1 78 ? -19.427 0.969 -26.602 1.00 57.16 78 THR A O 1
ATOM 587 N N . GLY A 1 79 ? -18.498 -1.074 -26.801 1.00 51.78 79 GLY A N 1
ATOM 588 C CA . GLY A 1 79 ? -18.149 -0.981 -28.208 1.00 51.78 79 GLY A CA 1
ATOM 589 C C . GLY A 1 79 ? -19.331 -0.666 -29.121 1.00 51.78 79 GLY A C 1
ATOM 590 O O . GLY A 1 79 ? -20.399 -1.267 -29.026 1.00 51.78 79 GLY A O 1
ATOM 591 N N . GLU A 1 80 ? -19.083 0.223 -30.075 1.00 55.22 80 GLU A N 1
ATOM 592 C CA . GLU A 1 80 ? -19.917 0.370 -31.258 1.00 55.22 80 GLU A CA 1
ATOM 593 C C . GLU A 1 80 ? -19.472 -0.693 -32.272 1.00 55.22 80 GLU A C 1
ATOM 595 O O . GLU A 1 80 ? -18.516 -0.523 -33.029 1.00 55.22 80 GLU A O 1
ATOM 600 N N . LEU A 1 81 ? -20.123 -1.856 -32.217 1.00 59.47 81 LEU A N 1
ATOM 601 C CA . LEU A 1 81 ? -20.069 -2.858 -33.273 1.00 59.47 81 LEU A CA 1
ATOM 602 C C . LEU A 1 81 ? -21.449 -2.977 -33.926 1.00 59.47 81 LEU A C 1
ATOM 604 O O . LEU A 1 81 ? -22.376 -3.517 -33.326 1.00 59.47 81 LEU A O 1
ATOM 608 N N . ALA A 1 82 ? -21.455 -2.586 -35.207 1.00 55.97 82 ALA A N 1
ATOM 609 C CA . ALA A 1 82 ? -22.330 -3.020 -36.305 1.00 55.97 82 ALA A CA 1
ATOM 610 C C . ALA A 1 82 ? -23.748 -2.400 -36.371 1.00 55.97 82 ALA A C 1
ATOM 612 O O . ALA A 1 82 ? -24.195 -1.828 -35.379 1.00 55.97 82 ALA A O 1
ATOM 613 N N . PRO A 1 83 ? -24.518 -2.580 -37.473 1.00 60.53 83 PRO A N 1
ATOM 614 C CA . PRO A 1 83 ? -24.195 -3.136 -38.807 1.00 60.53 83 PRO A CA 1
ATOM 615 C C . PRO A 1 83 ? -24.720 -2.285 -40.006 1.00 60.53 83 PRO A C 1
ATOM 617 O O . PRO A 1 83 ? -25.503 -1.365 -39.819 1.00 60.53 83 PRO A O 1
ATOM 620 N N . ASP A 1 84 ? -24.270 -2.637 -41.221 1.00 64.75 84 ASP A N 1
ATOM 621 C CA . ASP A 1 84 ? -25.073 -2.853 -42.454 1.00 64.75 84 ASP A CA 1
ATOM 622 C C . ASP A 1 84 ? -26.225 -1.871 -42.802 1.00 64.75 84 ASP A C 1
ATOM 624 O O . ASP A 1 84 ? -27.240 -1.870 -42.117 1.00 64.75 84 ASP A O 1
ATOM 628 N N . ASP A 1 85 ? -26.106 -1.106 -43.904 1.00 60.25 85 ASP A N 1
ATOM 629 C CA . ASP A 1 85 ? -27.147 -1.033 -44.958 1.00 60.25 85 ASP A CA 1
ATOM 630 C C . ASP A 1 85 ? -26.623 -0.301 -46.224 1.00 60.25 85 ASP A C 1
ATOM 632 O O . ASP A 1 85 ? -25.990 0.754 -46.161 1.00 60.25 85 ASP A O 1
ATOM 636 N N . GLU A 1 86 ? -26.870 -0.934 -47.366 1.00 63.25 86 GLU A N 1
ATOM 637 C CA . GLU A 1 86 ? -26.497 -0.676 -48.773 1.00 63.25 86 GLU A CA 1
ATOM 638 C C . GLU A 1 86 ? -27.096 0.646 -49.368 1.00 63.25 86 GLU A C 1
ATOM 640 O O . GLU A 1 86 ? -27.862 1.302 -48.662 1.00 63.25 86 GLU A O 1
ATOM 645 N N . PRO A 1 87 ? -26.824 1.108 -50.628 1.00 67.62 87 PRO A N 1
ATOM 646 C CA . PRO A 1 87 ? -27.000 0.326 -51.864 1.00 67.62 87 PRO A CA 1
ATOM 647 C C . PRO A 1 87 ? -25.989 0.562 -53.018 1.00 67.62 87 PRO A C 1
ATOM 649 O O . PRO A 1 87 ? -25.153 1.469 -52.980 1.00 67.62 87 PRO A O 1
ATOM 652 N N . PRO A 1 88 ? -26.081 -0.276 -54.073 1.00 64.31 88 PRO A N 1
ATOM 653 C CA . PRO A 1 88 ? -25.199 -0.274 -55.236 1.00 64.31 88 PRO A CA 1
ATOM 654 C C . PRO A 1 88 ? -25.564 0.761 -56.315 1.00 64.31 88 PRO A C 1
ATOM 656 O O . PRO A 1 88 ? -26.686 1.246 -56.398 1.00 64.31 88 PRO A O 1
ATOM 659 N N . ASP A 1 89 ? -24.567 1.011 -57.168 1.00 64.38 89 ASP A N 1
ATOM 660 C CA . ASP A 1 89 ? -24.628 1.254 -58.619 1.00 64.38 89 ASP A CA 1
ATOM 661 C C . ASP A 1 89 ? -25.774 2.115 -59.193 1.00 64.38 89 ASP A C 1
ATOM 663 O O . ASP A 1 89 ? -26.916 1.682 -59.341 1.00 64.38 89 ASP A O 1
ATOM 667 N N . THR A 1 90 ? -25.414 3.300 -59.693 1.00 65.81 90 THR A N 1
ATOM 668 C CA . THR A 1 90 ? -26.128 3.919 -60.817 1.00 65.81 90 THR A CA 1
ATOM 669 C C . THR A 1 90 ? -25.129 4.339 -61.884 1.00 65.81 90 THR A C 1
ATOM 671 O O . THR A 1 90 ? -24.522 5.408 -61.795 1.00 65.81 90 THR A O 1
ATOM 674 N N . GLY A 1 91 ? -24.965 3.480 -62.888 1.00 67.56 91 GLY A N 1
ATOM 675 C CA . GLY A 1 91 ? -24.379 3.837 -64.174 1.00 67.56 91 GLY A CA 1
ATOM 676 C C . GLY A 1 91 ? -25.132 4.955 -64.912 1.00 67.56 91 GLY A C 1
ATOM 677 O O . GLY A 1 91 ? -26.336 5.159 -64.732 1.00 67.56 91 GLY A O 1
ATOM 678 N N . GLY A 1 92 ? -24.387 5.648 -65.774 1.00 57.62 92 GLY A N 1
ATOM 679 C CA . GLY A 1 92 ? -24.841 6.637 -66.751 1.00 57.62 92 GLY A CA 1
ATOM 680 C C . GLY A 1 92 ? -23.718 6.968 -67.721 1.00 57.62 92 GLY A C 1
ATOM 681 O O . GLY A 1 92 ? -22.631 7.338 -67.227 1.00 57.62 92 GLY A O 1
#

Secondary structure (DSSP, 8-state):
--EEEEEE-S-EEETTEEEPTT-EEEEEHHHHHHHHHTTSEE--HHHHHHHHHTT--EEE-----TT--------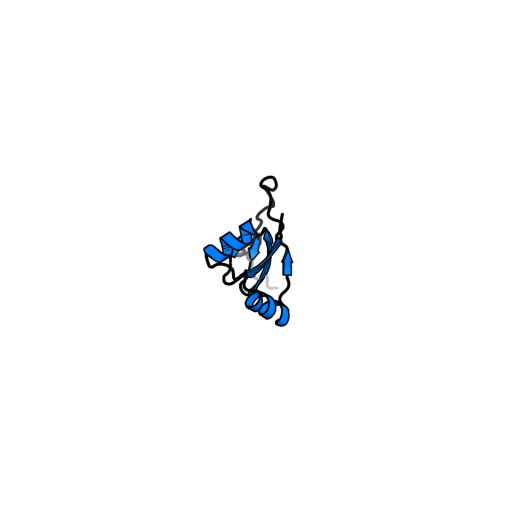-----------------

Foldseek 3Di:
DDKAKWAFQDFDDAQNDTDHHLAIEIEDPVVQVVCVVVVGIGRDPVSNVVSVVVVHDYHYDPHPPVPDDDDDDDPPDDDDDYDDDDDDDDDD

pLDDT: mean 79.58, std 17.04, range [45.66, 96.0]

Organism: NCBI:txid191960

Radius of gyration: 22.69 Å; chains: 1; bounding box: 40×20×80 Å